Protein AF-A0A523UV33-F1 (afdb_monomer)

Radius of gyration: 15.34 Å; Cα contacts (8 Å, |Δi|>4): 136; chains: 1; bounding box: 32×32×54 Å

Solvent-accessible surface area (backbone atoms only — not comparable to full-atom values): 6750 Å² total; per-residue (Å²): 114,69,69,62,54,53,50,52,51,52,51,50,53,50,49,52,52,50,55,46,67,72,52,58,96,68,50,76,56,67,67,55,55,51,43,42,41,70,78,64,63,46,49,74,74,54,54,73,37,49,42,73,45,76,45,80,46,84,52,101,87,47,60,35,28,40,37,41,31,27,37,46,56,62,29,53,77,68,72,50,83,77,87,52,72,74,49,46,72,81,39,58,91,39,50,44,34,41,35,39,40,38,79,88,68,52,71,49,77,45,75,54,79,81,129

Foldseek 3Di:
DVVVVVVVVVVLVVVLVVVQVVPPPQRDQPVVVVCCCPVVVDDSVRVVQKDWDWDWDDDPVFTKIKIWIFRVVVCVVVVHDDDHPVSCVVPVVGTFKIWIQGPVRDIDMDGDDDD

Sequence (115 aa):
MVNKFKAELTKISAQLNRFLARTGDKQWPANVLNILETKYHLLPKDLLRLWYIRHRIITSKFNAYSIFIYDWVKAYDLNVSIKEYNDLYKYPDLLLYKGYVFSSGEVSIEEIRKN

Mean predicted aligned error: 8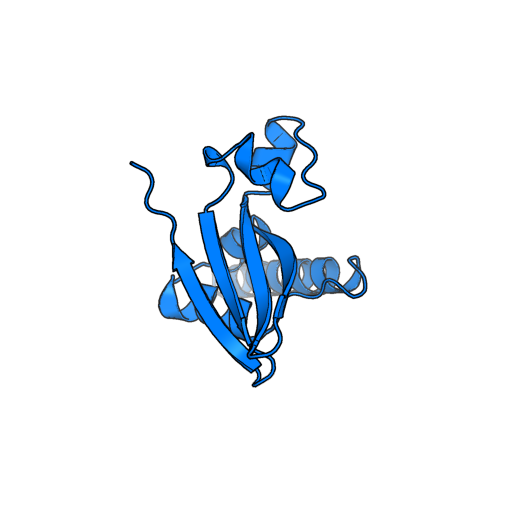.43 Å

Nearest PDB structures (foldseek):
  9b8p-assembly1_H  TM=2.543E-01  e=2.150E+00  Rattus norvegicus

pLDDT: mean 81.08, std 13.14, range [45.69, 94.94]

Structure (mmCIF, N/CA/C/O backbone):
data_AF-A0A523UV33-F1
#
_entry.id   AF-A0A523UV33-F1
#
loop_
_atom_site.group_PDB
_atom_site.id
_atom_site.type_symbol
_atom_site.label_atom_id
_atom_site.label_alt_id
_atom_site.label_comp_id
_atom_site.label_asym_id
_atom_site.label_entity_id
_atom_site.label_seq_id
_atom_site.pdbx_PDB_ins_code
_atom_site.Cartn_x
_atom_site.Cartn_y
_atom_site.Cartn_z
_atom_site.occupancy
_atom_site.B_iso_or_equiv
_atom_site.auth_seq_id
_atom_site.auth_comp_id
_atom_site.auth_asym_id
_atom_site.auth_atom_id
_atom_site.pdbx_PDB_model_num
ATOM 1 N N . MET A 1 1 ? 10.334 8.560 29.876 1.00 54.12 1 MET A N 1
ATOM 2 C CA . MET A 1 1 ? 9.617 8.856 28.611 1.00 54.12 1 MET A CA 1
ATOM 3 C C . MET A 1 1 ? 10.204 8.100 27.407 1.00 54.12 1 MET A C 1
ATOM 5 O O . MET A 1 1 ? 9.439 7.500 26.667 1.00 54.12 1 MET A O 1
ATOM 9 N N . VAL A 1 2 ? 11.536 8.006 27.269 1.00 57.31 2 VAL A N 1
ATOM 10 C CA . VAL A 1 2 ? 12.231 7.290 26.168 1.00 57.31 2 VAL A CA 1
ATOM 11 C C . VAL A 1 2 ? 11.906 5.786 26.076 1.00 57.31 2 VAL A C 1
ATOM 13 O O . VAL A 1 2 ? 11.700 5.266 24.984 1.00 57.31 2 VAL A O 1
ATOM 16 N N . ASN A 1 3 ? 11.792 5.084 27.210 1.00 6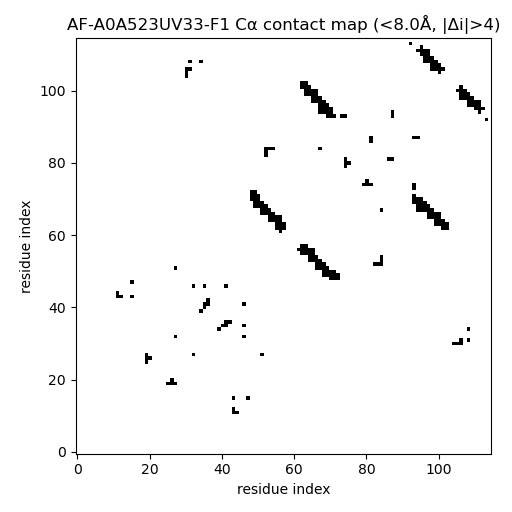5.06 3 ASN A N 1
ATOM 17 C CA . ASN A 1 3 ? 11.543 3.632 27.211 1.00 65.06 3 ASN A CA 1
ATOM 18 C C . ASN A 1 3 ? 10.134 3.251 26.732 1.00 65.06 3 ASN A C 1
ATOM 20 O O . ASN A 1 3 ? 9.968 2.217 26.094 1.00 65.06 3 ASN A O 1
ATOM 24 N N . LYS A 1 4 ? 9.130 4.101 26.991 1.00 64.94 4 LYS A N 1
ATOM 25 C CA . LYS A 1 4 ? 7.750 3.872 26.538 1.00 64.94 4 LYS A CA 1
ATOM 26 C C . LYS A 1 4 ? 7.640 4.038 25.020 1.00 64.94 4 LYS A C 1
ATOM 28 O O . LYS A 1 4 ? 7.055 3.194 24.357 1.00 64.94 4 LYS A O 1
ATOM 33 N N . PHE A 1 5 ? 8.305 5.059 24.480 1.00 60.81 5 PHE A N 1
ATOM 34 C CA . PHE A 1 5 ? 8.360 5.313 23.041 1.00 60.81 5 PHE A CA 1
ATOM 35 C C . PHE A 1 5 ? 9.099 4.201 22.280 1.00 60.81 5 PHE A C 1
ATOM 37 O O . PHE A 1 5 ? 8.597 3.696 21.279 1.00 60.81 5 PHE A O 1
ATOM 44 N N . LYS A 1 6 ? 10.251 3.741 22.796 1.00 62.53 6 LYS A N 1
ATOM 45 C CA . LYS A 1 6 ? 10.965 2.584 22.228 1.00 62.53 6 LYS A CA 1
ATOM 46 C C . LYS A 1 6 ? 10.111 1.313 22.254 1.00 62.53 6 LYS A C 1
ATOM 48 O O . LYS A 1 6 ? 10.099 0.581 21.274 1.00 62.53 6 LYS A O 1
ATOM 53 N N . ALA A 1 7 ? 9.379 1.058 23.339 1.00 68.56 7 ALA A N 1
ATOM 54 C CA . ALA A 1 7 ? 8.509 -0.113 23.444 1.00 68.56 7 ALA A CA 1
ATOM 55 C C . ALA A 1 7 ? 7.336 -0.073 22.448 1.00 68.56 7 ALA A C 1
ATOM 57 O O . ALA A 1 7 ? 7.011 -1.099 21.850 1.00 68.56 7 ALA A O 1
ATOM 58 N N . GLU A 1 8 ? 6.728 1.098 22.236 1.00 67.19 8 GLU A N 1
ATOM 59 C CA . GLU A 1 8 ? 5.677 1.286 21.229 1.00 67.19 8 GLU A CA 1
ATOM 60 C C . GLU A 1 8 ? 6.207 1.082 19.806 1.00 67.19 8 GLU A C 1
ATOM 62 O O . GLU A 1 8 ? 5.599 0.334 19.042 1.00 67.19 8 GLU A O 1
ATOM 67 N N . LEU A 1 9 ? 7.377 1.637 19.477 1.00 67.12 9 LEU A N 1
ATOM 68 C CA . LEU A 1 9 ? 8.053 1.405 18.195 1.00 67.12 9 LEU A CA 1
ATOM 69 C C . LEU A 1 9 ? 8.351 -0.076 17.964 1.00 67.12 9 LEU A C 1
ATOM 71 O O . LEU A 1 9 ? 7.977 -0.620 16.931 1.00 67.12 9 LEU A O 1
ATOM 75 N N . THR A 1 10 ? 8.943 -0.762 18.942 1.00 70.25 10 THR A N 1
ATOM 76 C CA . THR A 1 10 ? 9.227 -2.201 18.841 1.00 70.25 10 THR A CA 1
ATOM 77 C C . THR A 1 10 ? 7.946 -3.017 18.667 1.00 70.25 10 THR A C 1
ATOM 79 O O . THR A 1 10 ? 7.922 -3.971 17.889 1.00 70.25 10 THR A O 1
ATOM 82 N N . LYS A 1 11 ? 6.856 -2.644 19.351 1.00 72.69 11 LYS A N 1
ATOM 83 C CA . LYS A 1 11 ? 5.550 -3.302 19.217 1.00 72.69 11 LYS A CA 1
ATOM 84 C C . LYS A 1 11 ? 4.965 -3.105 17.818 1.00 72.69 11 LYS A C 1
ATOM 86 O O . LYS A 1 11 ? 4.483 -4.076 17.237 1.00 72.69 11 LYS A O 1
ATOM 91 N N . ILE A 1 12 ? 5.050 -1.892 17.277 1.00 69.56 12 ILE A N 1
ATOM 92 C CA . ILE A 1 12 ? 4.573 -1.555 15.932 1.00 69.56 12 ILE A CA 1
ATOM 93 C C . ILE A 1 12 ? 5.417 -2.265 14.867 1.00 69.56 12 ILE A C 1
ATOM 95 O O . ILE A 1 12 ? 4.851 -2.929 14.004 1.00 69.56 12 ILE A O 1
ATOM 99 N N . SER A 1 13 ? 6.749 -2.245 14.968 1.00 61.69 13 SER A N 1
ATOM 100 C CA . SER A 1 13 ? 7.634 -2.984 14.056 1.00 61.69 13 SER A CA 1
ATOM 101 C C . SER A 1 13 ? 7.393 -4.492 14.118 1.00 61.69 13 SER A C 1
ATOM 103 O O . SER A 1 13 ? 7.367 -5.164 13.091 1.00 61.69 13 SER A O 1
ATOM 105 N N . ALA A 1 14 ? 7.149 -5.049 15.308 1.00 67.12 14 ALA A N 1
ATOM 106 C CA . ALA A 1 14 ? 6.793 -6.458 15.451 1.00 67.12 14 ALA A CA 1
ATOM 107 C C . ALA A 1 14 ? 5.417 -6.780 14.846 1.00 67.12 14 ALA A C 1
ATOM 109 O O . ALA A 1 14 ? 5.238 -7.867 14.298 1.00 67.12 14 ALA A O 1
ATOM 110 N N . GLN A 1 15 ? 4.445 -5.868 14.936 1.00 66.38 15 GLN A N 1
ATOM 111 C CA . GLN A 1 15 ? 3.147 -6.009 14.270 1.00 66.38 15 GLN A CA 1
ATOM 112 C C . GLN A 1 15 ? 3.291 -5.936 12.750 1.00 66.38 15 GLN A C 1
ATOM 114 O O . GLN A 1 15 ? 2.731 -6.791 12.070 1.00 66.38 15 GLN A O 1
ATOM 119 N N . LEU A 1 16 ? 4.096 -5.004 12.239 1.00 64.25 16 LEU A N 1
ATOM 120 C CA . LEU A 1 16 ? 4.415 -4.874 10.818 1.00 64.25 16 LEU A CA 1
ATOM 121 C C . LEU A 1 16 ? 5.074 -6.160 10.298 1.00 64.25 16 LEU A C 1
ATOM 123 O O . LEU A 1 16 ? 4.588 -6.765 9.351 1.00 64.25 16 LEU A O 1
ATOM 127 N N . ASN A 1 17 ? 6.094 -6.670 10.993 1.00 62.19 17 ASN A N 1
ATOM 128 C CA . ASN A 1 17 ? 6.774 -7.917 10.630 1.00 62.19 17 ASN A CA 1
ATOM 129 C C . ASN A 1 17 ? 5.848 -9.143 10.678 1.00 62.19 17 ASN A C 1
ATOM 131 O O . ASN A 1 17 ? 5.914 -10.004 9.805 1.00 62.19 17 ASN A O 1
ATOM 135 N N . ARG A 1 18 ? 4.945 -9.235 11.664 1.00 61.34 18 ARG A N 1
ATOM 136 C CA . ARG A 1 18 ? 3.953 -10.327 11.725 1.00 61.34 18 ARG A CA 1
ATOM 137 C C . ARG A 1 18 ? 2.896 -10.217 10.631 1.00 61.34 18 ARG A C 1
ATOM 139 O O . ARG A 1 18 ? 2.444 -11.240 10.124 1.00 61.34 18 ARG A O 1
ATOM 146 N N . PHE A 1 19 ? 2.491 -9.000 10.288 1.00 59.75 19 PHE A N 1
ATOM 147 C CA . PHE A 1 19 ? 1.570 -8.723 9.191 1.00 59.75 19 PHE A CA 1
ATOM 148 C C . PHE A 1 19 ? 2.188 -9.115 7.843 1.00 59.75 19 PHE A C 1
ATOM 150 O O . PHE A 1 19 ? 1.542 -9.805 7.053 1.00 59.75 19 PHE A O 1
ATOM 157 N N . LEU A 1 20 ? 3.472 -8.797 7.648 1.00 58.06 20 LEU A N 1
ATOM 158 C CA . LEU A 1 20 ? 4.285 -9.243 6.512 1.00 58.06 20 LEU A CA 1
ATOM 159 C C . LEU A 1 20 ? 4.411 -10.777 6.450 1.00 58.06 20 LEU A C 1
ATOM 161 O O . LEU A 1 20 ? 4.309 -11.355 5.375 1.00 58.06 20 LEU A O 1
ATOM 165 N N . ALA A 1 21 ? 4.584 -11.452 7.592 1.00 54.34 21 ALA A N 1
ATOM 166 C CA . ALA A 1 21 ? 4.747 -12.909 7.643 1.00 54.34 21 ALA A CA 1
ATOM 167 C C . ALA A 1 21 ? 3.444 -13.703 7.406 1.00 54.34 21 ALA A C 1
ATOM 169 O O . ALA A 1 21 ? 3.491 -14.828 6.914 1.00 54.34 21 ALA A O 1
ATOM 170 N N . ARG A 1 22 ? 2.272 -13.152 7.755 1.00 54.09 22 ARG A N 1
ATOM 171 C CA . ARG A 1 22 ? 0.972 -13.856 7.665 1.00 54.09 22 ARG A CA 1
ATOM 172 C C . ARG A 1 22 ? 0.338 -13.863 6.272 1.00 54.09 22 ARG A C 1
ATOM 174 O O . ARG A 1 22 ? -0.658 -14.550 6.075 1.00 54.09 22 ARG A O 1
ATOM 181 N N . THR A 1 23 ? 0.866 -13.096 5.325 1.00 54.69 23 THR A N 1
ATOM 182 C CA . THR A 1 23 ? 0.169 -12.761 4.071 1.00 54.69 23 THR A CA 1
ATOM 183 C C . THR A 1 23 ? 0.746 -13.441 2.818 1.00 54.69 23 THR A C 1
ATOM 185 O O . THR A 1 23 ? 0.301 -13.157 1.705 1.00 54.69 23 THR A O 1
ATOM 188 N N . GLY A 1 24 ? 1.651 -14.418 2.991 1.00 51.84 24 GLY A N 1
ATOM 189 C CA . GLY A 1 24 ? 2.214 -15.243 1.907 1.00 51.84 24 GLY A CA 1
ATOM 190 C C . GLY A 1 24 ? 3.100 -14.448 0.935 1.00 51.84 24 GLY A C 1
ATOM 191 O O . GLY A 1 24 ? 3.673 -13.433 1.319 1.00 51.84 24 GLY A O 1
ATOM 192 N N . ASP A 1 25 ? 3.167 -14.859 -0.339 1.00 47.28 25 ASP A N 1
ATOM 193 C CA . ASP A 1 25 ? 3.940 -14.208 -1.427 1.00 47.28 25 ASP A CA 1
ATOM 194 C C . ASP A 1 25 ? 3.553 -12.737 -1.719 1.00 47.28 25 ASP A C 1
ATOM 196 O O . ASP A 1 25 ? 4.130 -12.079 -2.588 1.00 47.28 25 ASP A O 1
ATOM 200 N N . LYS A 1 26 ? 2.580 -12.176 -0.991 1.00 55.94 26 LYS A N 1
ATOM 201 C CA . LYS A 1 26 ? 2.187 -10.762 -1.051 1.00 55.94 26 LYS A CA 1
ATOM 202 C C . LYS A 1 26 ? 2.924 -9.929 0.005 1.00 55.94 26 LYS A C 1
ATOM 204 O O . LYS A 1 26 ? 2.325 -9.080 0.660 1.00 55.94 26 LYS A O 1
ATOM 209 N N . GLN A 1 27 ? 4.228 -10.148 0.163 1.00 64.50 27 GLN A N 1
ATOM 210 C CA . GLN A 1 27 ? 5.065 -9.246 0.952 1.00 64.50 27 GLN A CA 1
ATOM 211 C C . GLN A 1 27 ? 5.204 -7.907 0.228 1.00 64.50 27 GLN A C 1
ATOM 213 O O . GLN A 1 27 ? 5.510 -7.872 -0.969 1.00 64.50 27 GLN A O 1
ATOM 218 N N . TRP A 1 28 ? 5.004 -6.804 0.954 1.00 73.00 28 TRP A N 1
ATOM 219 C CA . TRP A 1 28 ? 5.294 -5.458 0.462 1.00 73.00 28 TRP A CA 1
ATOM 220 C C . TRP A 1 28 ? 6.681 -5.418 -0.194 1.00 73.00 28 TRP A C 1
ATOM 222 O O . TRP A 1 28 ? 7.638 -5.910 0.406 1.00 73.00 28 TRP A O 1
ATOM 232 N N . PRO A 1 29 ? 6.847 -4.833 -1.396 1.00 76.81 29 PRO A N 1
ATOM 233 C CA . PRO A 1 29 ? 8.195 -4.590 -1.894 1.00 76.81 29 PRO A CA 1
ATOM 234 C C . PRO A 1 29 ? 8.895 -3.623 -0.935 1.00 76.81 29 PRO A C 1
ATOM 236 O O . PRO A 1 29 ? 8.346 -2.560 -0.647 1.00 76.81 29 PRO A O 1
ATOM 239 N N . ALA A 1 30 ? 10.105 -3.947 -0.473 1.00 77.88 30 ALA A N 1
ATOM 240 C CA . ALA A 1 30 ? 10.855 -3.081 0.444 1.00 77.88 30 ALA A CA 1
ATOM 241 C C . ALA A 1 30 ? 11.016 -1.649 -0.105 1.00 77.88 30 ALA A C 1
ATOM 243 O O . ALA A 1 30 ? 10.831 -0.676 0.621 1.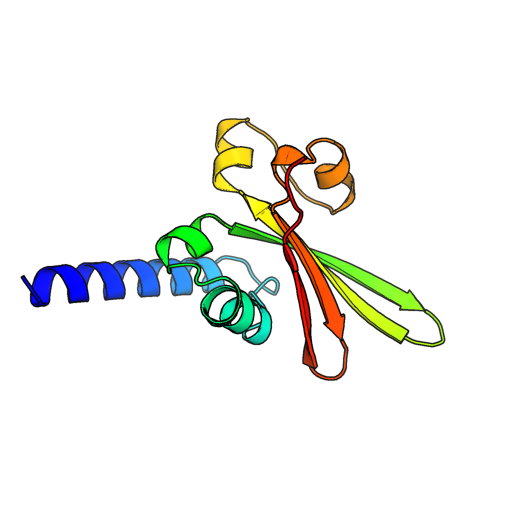00 77.88 30 ALA A O 1
ATOM 244 N N . ASN A 1 31 ? 11.242 -1.517 -1.416 1.00 83.06 31 ASN A N 1
ATOM 245 C CA . ASN A 1 31 ? 11.356 -0.224 -2.095 1.00 83.06 31 ASN A CA 1
ATOM 246 C C . ASN A 1 31 ? 10.060 0.601 -2.040 1.00 83.06 31 ASN A C 1
ATOM 248 O O . ASN A 1 31 ? 10.121 1.824 -1.981 1.00 83.06 31 ASN A O 1
ATOM 252 N N . VAL A 1 32 ? 8.888 -0.044 -2.018 1.00 87.56 32 VAL A N 1
ATOM 253 C CA . VAL A 1 32 ? 7.604 0.656 -1.861 1.00 87.56 32 VAL A CA 1
ATOM 254 C C . VAL A 1 32 ? 7.478 1.230 -0.455 1.00 87.56 32 VAL A C 1
ATOM 256 O O . VAL A 1 32 ? 7.152 2.406 -0.320 1.00 87.56 32 VAL A O 1
ATOM 259 N N . LEU A 1 33 ? 7.769 0.431 0.577 1.00 87.56 33 LEU A N 1
ATOM 260 C CA . LEU A 1 33 ? 7.737 0.904 1.965 1.00 87.56 33 LEU A CA 1
ATOM 261 C C . LEU A 1 33 ? 8.718 2.059 2.172 1.00 87.56 33 LEU A C 1
ATOM 263 O O . LEU A 1 33 ? 8.329 3.093 2.702 1.00 87.56 33 LEU A O 1
ATOM 267 N N . ASN A 1 34 ? 9.940 1.935 1.648 1.00 87.50 34 ASN A N 1
ATOM 268 C CA . ASN A 1 34 ? 10.935 3.000 1.719 1.00 87.50 34 ASN A CA 1
ATOM 269 C C . ASN A 1 34 ? 10.436 4.304 1.073 1.00 87.50 34 ASN A C 1
ATOM 271 O O . ASN A 1 34 ? 10.622 5.377 1.638 1.00 87.50 34 ASN A O 1
ATOM 275 N N . ILE A 1 35 ? 9.766 4.245 -0.086 1.00 90.81 35 ILE A N 1
ATOM 276 C CA . ILE A 1 35 ? 9.188 5.443 -0.722 1.00 90.81 35 ILE A CA 1
ATOM 277 C C . ILE A 1 35 ? 8.074 6.043 0.145 1.00 90.81 35 ILE A C 1
ATOM 279 O O . ILE A 1 35 ? 8.034 7.258 0.328 1.00 90.81 35 ILE A O 1
ATOM 283 N N . LEU A 1 36 ? 7.180 5.218 0.692 1.00 91.25 36 LEU A N 1
ATOM 284 C CA . LEU A 1 36 ? 6.106 5.688 1.570 1.00 91.25 36 LEU A CA 1
ATOM 285 C C . LEU A 1 36 ? 6.649 6.375 2.835 1.00 91.25 36 LEU A C 1
ATOM 287 O O . LEU A 1 36 ? 6.135 7.417 3.238 1.00 91.25 36 LEU A O 1
ATOM 291 N N . GLU A 1 37 ? 7.717 5.840 3.422 1.00 88.88 37 GLU A N 1
ATOM 292 C 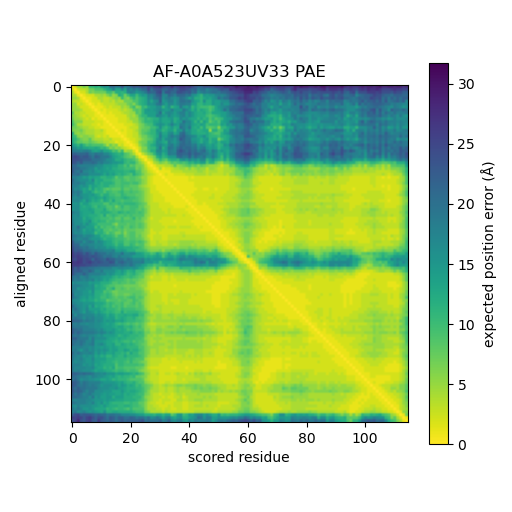CA . GLU A 1 37 ? 8.378 6.414 4.599 1.00 88.88 37 GLU A CA 1
ATOM 293 C C . GLU A 1 37 ? 9.163 7.690 4.266 1.00 88.88 37 GLU A C 1
ATOM 295 O O . GLU A 1 37 ? 9.076 8.682 4.985 1.00 88.88 37 GLU A O 1
ATOM 300 N N . THR A 1 38 ? 9.935 7.692 3.177 1.00 89.25 38 THR A N 1
ATOM 301 C CA . THR A 1 38 ? 10.898 8.773 2.891 1.00 89.25 38 THR A CA 1
ATOM 302 C C . THR A 1 38 ? 10.312 9.910 2.063 1.00 89.25 38 THR A C 1
ATOM 304 O O . THR A 1 38 ? 10.556 11.070 2.384 1.00 89.25 38 THR A O 1
ATOM 307 N N . LYS A 1 39 ? 9.533 9.605 1.015 1.00 93.12 39 LYS A N 1
ATOM 308 C CA . LYS A 1 39 ? 8.930 10.601 0.110 1.00 93.12 39 LYS A CA 1
ATOM 309 C C . LYS A 1 39 ? 7.608 11.137 0.653 1.00 93.12 39 LYS A C 1
ATOM 311 O O . LYS A 1 39 ? 7.327 12.319 0.497 1.00 93.12 39 LYS A O 1
ATOM 316 N N . TYR A 1 40 ? 6.796 10.265 1.253 1.00 92.06 40 TYR A N 1
ATOM 317 C CA . TYR A 1 40 ? 5.466 10.616 1.766 1.00 92.06 40 TYR A CA 1
ATOM 318 C C . TYR A 1 40 ? 5.410 10.752 3.290 1.00 92.06 40 TYR A C 1
ATOM 320 O O . TYR A 1 40 ? 4.349 11.051 3.831 1.00 92.06 40 TYR A O 1
ATOM 328 N N . HIS A 1 41 ? 6.542 10.575 3.979 1.00 92.00 41 HIS A N 1
ATOM 329 C CA . HIS A 1 41 ? 6.674 10.772 5.425 1.00 92.00 41 HIS A CA 1
ATOM 330 C C . HIS A 1 41 ? 5.657 9.979 6.261 1.00 92.00 41 HIS A C 1
ATOM 332 O O . HIS A 1 41 ? 5.275 10.413 7.351 1.00 92.00 41 HIS A O 1
ATOM 338 N N . LEU A 1 42 ? 5.213 8.816 5.768 1.00 90.12 42 LEU A N 1
ATOM 339 C CA . LEU A 1 42 ? 4.268 7.977 6.497 1.00 90.12 42 LEU A CA 1
ATOM 340 C C . LEU A 1 42 ? 4.931 7.370 7.729 1.00 90.12 42 LEU A C 1
ATOM 342 O O . LEU A 1 42 ? 6.020 6.797 7.656 1.00 90.12 42 LEU A O 1
ATOM 346 N N . LEU A 1 43 ? 4.247 7.463 8.868 1.00 89.06 43 LEU A N 1
ATOM 347 C CA . LEU A 1 43 ? 4.713 6.841 10.098 1.00 89.06 43 LEU A CA 1
ATOM 348 C C . LEU A 1 43 ? 4.371 5.343 10.089 1.00 89.06 43 LEU A C 1
ATOM 350 O O . LEU A 1 43 ? 3.411 4.926 9.437 1.00 89.06 43 LEU A O 1
ATOM 354 N N . PRO A 1 44 ? 5.058 4.515 10.896 1.00 83.00 44 PRO A N 1
ATOM 355 C CA . PRO A 1 44 ? 4.776 3.080 10.973 1.00 83.00 44 PRO A CA 1
ATOM 356 C C . PRO A 1 44 ? 3.306 2.728 11.262 1.00 83.00 44 PRO A C 1
ATOM 358 O O . PRO A 1 44 ? 2.782 1.743 10.745 1.00 83.00 44 PRO A O 1
ATOM 361 N N . LYS A 1 45 ? 2.608 3.552 12.056 1.00 84.00 45 LYS A N 1
ATOM 362 C CA . LYS A 1 45 ? 1.167 3.397 12.322 1.00 84.00 45 LYS A CA 1
ATOM 363 C C . LYS A 1 45 ? 0.298 3.617 11.074 1.00 84.00 45 LYS A C 1
ATOM 365 O O . LYS A 1 45 ? -0.742 2.980 10.950 1.00 84.00 45 LYS A O 1
ATOM 370 N N . ASP A 1 46 ? 0.724 4.498 10.172 1.00 88.00 46 ASP A N 1
ATOM 371 C CA . ASP A 1 46 ? -0.010 4.844 8.958 1.00 88.00 46 ASP A CA 1
ATOM 372 C C . ASP A 1 46 ? 0.206 3.744 7.917 1.00 88.00 46 ASP A C 1
ATOM 374 O O . ASP A 1 46 ? -0.750 3.283 7.305 1.00 88.00 46 ASP A O 1
ATOM 378 N N . LEU A 1 47 ? 1.431 3.216 7.813 1.00 86.44 47 LEU A N 1
ATOM 379 C CA . LEU A 1 47 ? 1.743 2.046 6.983 1.00 86.44 47 LEU A CA 1
ATOM 380 C C . LEU A 1 47 ? 0.931 0.812 7.382 1.00 86.44 47 LEU A C 1
ATOM 382 O O . LEU A 1 47 ? 0.443 0.090 6.516 1.00 86.44 47 LEU A O 1
ATOM 386 N N . LEU A 1 48 ? 0.731 0.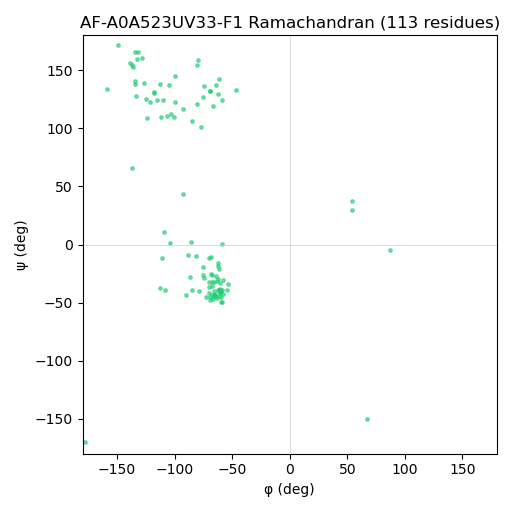592 8.687 1.00 84.88 48 LEU A N 1
ATOM 387 C CA . LEU A 1 48 ? -0.130 -0.483 9.189 1.00 84.88 48 LEU A CA 1
ATOM 388 C C . LEU A 1 48 ? -1.591 -0.335 8.766 1.00 84.88 48 LEU A C 1
ATOM 390 O O . LEU A 1 48 ? -2.322 -1.316 8.842 1.00 84.88 48 LEU A O 1
ATOM 394 N N . ARG A 1 49 ? -2.024 0.856 8.342 1.00 89.12 49 ARG A N 1
ATOM 395 C CA . ARG A 1 49 ? -3.375 1.142 7.846 1.00 89.12 49 ARG A CA 1
ATOM 396 C C . ARG A 1 49 ? -3.514 0.892 6.338 1.00 89.12 49 ARG A C 1
ATOM 398 O O . ARG A 1 49 ? -4.625 0.891 5.810 1.00 89.12 49 ARG A O 1
ATOM 405 N N . LEU A 1 50 ? -2.403 0.649 5.642 1.00 90.44 50 LEU A N 1
ATOM 406 C CA . LEU A 1 50 ? -2.365 0.466 4.195 1.00 90.44 50 LEU A CA 1
ATOM 407 C C . LEU A 1 50 ? -2.311 -1.006 3.796 1.00 90.44 50 LEU A C 1
ATOM 409 O O . LEU A 1 50 ? -1.669 -1.838 4.439 1.00 90.44 50 LEU A O 1
ATOM 413 N N . TRP A 1 51 ? -2.972 -1.317 2.689 1.00 90.38 51 TRP A N 1
ATOM 414 C CA . TRP A 1 51 ? -2.804 -2.571 1.967 1.00 90.38 51 TRP A CA 1
ATOM 415 C C . TRP A 1 51 ? -2.617 -2.288 0.486 1.00 90.38 51 TRP A C 1
ATOM 417 O O . TRP A 1 51 ? -2.847 -1.168 0.029 1.00 90.38 51 TRP A O 1
ATOM 427 N N . TYR A 1 52 ? -2.169 -3.286 -0.270 1.00 89.44 52 TYR A N 1
ATOM 428 C CA . TYR A 1 52 ? -1.949 -3.110 -1.695 1.00 89.44 52 TYR A CA 1
ATOM 429 C C . TYR A 1 52 ? -2.469 -4.278 -2.529 1.00 89.44 52 TYR A C 1
ATOM 431 O O . TYR A 1 52 ? -2.494 -5.433 -2.099 1.00 89.44 52 TYR A O 1
ATOM 439 N N . ILE A 1 53 ? -2.824 -3.969 -3.773 1.00 89.56 53 ILE A N 1
ATOM 440 C CA . ILE A 1 53 ? -3.027 -4.941 -4.846 1.00 89.56 53 ILE A CA 1
ATOM 441 C C . ILE A 1 53 ? -1.939 -4.733 -5.893 1.00 89.56 53 ILE A C 1
ATOM 443 O O . ILE A 1 53 ? -1.617 -3.602 -6.254 1.00 89.56 53 ILE A O 1
ATOM 447 N N . ARG A 1 54 ? -1.388 -5.840 -6.397 1.00 88.19 54 ARG A N 1
ATOM 448 C CA . ARG A 1 54 ? -0.554 -5.839 -7.600 1.00 88.19 54 ARG A CA 1
ATOM 449 C C . ARG A 1 54 ? -1.333 -6.409 -8.771 1.00 88.19 54 ARG A C 1
ATOM 451 O O . ARG A 1 54 ? -1.989 -7.439 -8.633 1.00 88.19 54 ARG A O 1
ATOM 458 N N . HIS A 1 55 ? -1.198 -5.770 -9.922 1.00 87.62 55 HIS A N 1
ATOM 459 C CA . HIS A 1 55 ? -1.723 -6.257 -11.189 1.00 87.62 55 HIS A CA 1
ATOM 460 C C . HIS A 1 55 ? -0.582 -6.327 -12.200 1.00 87.62 55 HIS A C 1
ATOM 462 O O . HIS A 1 55 ? 0.143 -5.352 -12.393 1.00 87.62 55 HIS A O 1
ATOM 468 N N . ARG A 1 56 ? -0.375 -7.499 -12.805 1.00 85.50 56 ARG A N 1
ATOM 469 C CA . ARG A 1 56 ? 0.718 -7.700 -13.756 1.00 85.50 56 ARG A CA 1
ATOM 470 C C . ARG A 1 56 ? 0.368 -7.043 -15.086 1.00 85.50 56 ARG A C 1
ATOM 472 O O . ARG A 1 56 ? -0.654 -7.373 -15.673 1.00 85.50 56 ARG A O 1
ATOM 479 N N . ILE A 1 57 ? 1.252 -6.187 -15.582 1.00 82.81 57 ILE A N 1
ATOM 480 C CA . ILE A 1 57 ? 1.188 -5.651 -16.938 1.00 82.81 57 ILE A CA 1
ATOM 481 C C . ILE A 1 57 ? 2.190 -6.435 -17.779 1.00 82.81 57 ILE A C 1
ATOM 483 O O . ILE A 1 57 ? 3.403 -6.296 -17.612 1.00 82.81 57 ILE A O 1
ATOM 487 N N . ILE A 1 58 ? 1.674 -7.269 -18.680 1.00 73.75 58 ILE A N 1
ATOM 488 C CA . ILE A 1 58 ? 2.487 -7.990 -19.659 1.00 73.75 58 ILE A CA 1
ATOM 489 C C . ILE A 1 58 ? 2.257 -7.341 -21.016 1.00 73.75 58 ILE A C 1
ATOM 491 O O . ILE A 1 58 ? 1.179 -7.459 -21.593 1.00 73.75 58 ILE A O 1
ATOM 495 N N . THR A 1 59 ? 3.279 -6.670 -21.536 1.00 72.50 59 THR A N 1
ATOM 496 C CA . THR A 1 59 ? 3.310 -6.216 -22.931 1.00 72.50 59 THR A CA 1
ATOM 497 C C . THR A 1 59 ? 4.613 -6.671 -23.579 1.00 72.50 59 THR A C 1
ATOM 499 O O . THR A 1 59 ? 5.588 -6.955 -22.885 1.00 72.50 59 THR A O 1
ATOM 502 N N . SER A 1 60 ? 4.668 -6.709 -24.911 1.00 71.12 60 SER A N 1
ATOM 503 C CA . SER A 1 60 ? 5.880 -7.103 -25.649 1.00 71.12 60 SER A CA 1
ATOM 504 C C . SER A 1 60 ? 7.086 -6.182 -25.418 1.00 71.12 60 SER A C 1
ATOM 506 O O . SER A 1 60 ? 8.208 -6.565 -25.729 1.00 71.12 60 SER A O 1
ATOM 508 N N . LYS A 1 61 ? 6.869 -4.975 -24.878 1.00 68.00 61 LYS A N 1
ATOM 509 C CA . LYS A 1 61 ? 7.897 -3.942 -24.675 1.00 68.00 61 LYS A CA 1
ATOM 510 C C . LYS A 1 61 ? 8.236 -3.691 -23.205 1.00 68.00 61 LYS A C 1
ATOM 512 O O . LYS A 1 61 ? 9.195 -2.982 -22.920 1.00 68.00 61 LYS A O 1
ATOM 517 N N . PHE A 1 62 ? 7.442 -4.222 -22.275 1.00 71.62 62 PHE A N 1
ATOM 518 C CA . PHE A 1 62 ? 7.514 -3.847 -20.869 1.00 71.62 62 PHE A CA 1
ATOM 519 C C . PHE A 1 62 ? 6.910 -4.915 -19.956 1.00 71.62 62 PHE A C 1
ATOM 521 O O . PHE A 1 62 ? 5.799 -5.394 -20.204 1.00 71.62 62 PHE A O 1
ATOM 528 N N . ASN A 1 63 ? 7.629 -5.246 -18.881 1.00 79.31 63 ASN A N 1
ATOM 529 C CA . ASN A 1 63 ? 7.186 -6.161 -17.833 1.00 79.31 63 ASN A CA 1
ATOM 530 C C . ASN A 1 63 ? 7.252 -5.447 -16.480 1.00 79.31 63 ASN A C 1
AT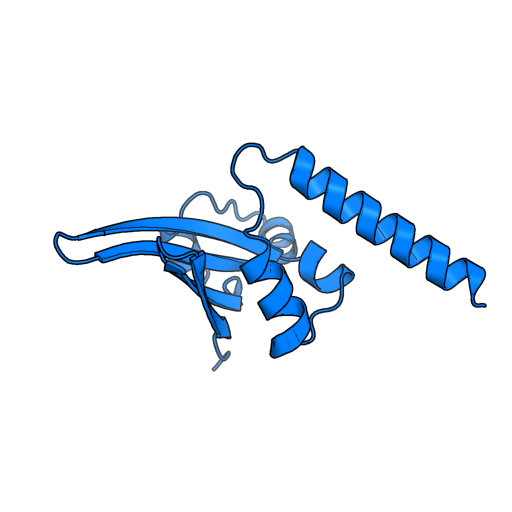OM 532 O O . ASN A 1 63 ? 8.336 -5.192 -15.949 1.00 79.31 63 ASN A O 1
ATOM 536 N N . ALA A 1 64 ? 6.088 -5.135 -15.924 1.00 87.44 64 ALA A N 1
ATOM 537 C CA . ALA A 1 64 ? 5.982 -4.542 -14.600 1.00 87.44 64 ALA A CA 1
ATOM 538 C C . ALA A 1 64 ? 4.693 -4.961 -13.909 1.00 87.44 64 ALA A C 1
ATOM 540 O O . ALA A 1 64 ? 3.786 -5.548 -14.504 1.00 87.44 64 ALA A O 1
ATOM 541 N N . TYR A 1 65 ? 4.603 -4.610 -12.636 1.00 89.31 65 TYR A N 1
ATOM 542 C CA . TYR A 1 65 ? 3.377 -4.701 -11.866 1.00 89.31 65 TYR A CA 1
ATOM 543 C C . TYR A 1 65 ? 2.868 -3.298 -11.573 1.00 89.31 65 TYR A C 1
ATOM 545 O O . TYR A 1 65 ? 3.583 -2.511 -10.957 1.00 89.31 65 TYR A O 1
ATOM 553 N N . SER A 1 66 ? 1.625 -2.998 -11.940 1.00 90.81 66 SER A N 1
ATOM 554 C CA . SER A 1 66 ? 0.915 -1.891 -11.304 1.00 90.81 66 SER A CA 1
ATOM 555 C C . SER A 1 66 ? 0.719 -2.217 -9.835 1.00 90.81 66 SER A C 1
ATOM 557 O O . SER A 1 66 ? 0.344 -3.344 -9.497 1.00 90.81 66 SER A O 1
ATOM 559 N N . ILE A 1 67 ? 0.939 -1.236 -8.970 1.00 92.25 67 ILE A N 1
ATOM 560 C CA . ILE A 1 67 ? 0.632 -1.317 -7.547 1.00 92.25 67 ILE A CA 1
ATOM 561 C C . ILE A 1 67 ? -0.416 -0.264 -7.192 1.00 92.25 67 ILE A C 1
ATOM 563 O O . ILE A 1 67 ? -0.294 0.902 -7.559 1.00 92.25 67 ILE A O 1
ATOM 567 N N . PHE A 1 68 ? -1.448 -0.693 -6.477 1.00 93.06 68 PHE A N 1
ATOM 568 C CA . PHE A 1 68 ? -2.529 0.152 -5.983 1.00 93.06 68 PHE A CA 1
ATOM 569 C C . PHE A 1 68 ? -2.572 0.022 -4.470 1.00 93.06 68 PHE A C 1
ATOM 571 O O . PHE A 1 68 ? -2.689 -1.096 -3.972 1.00 93.06 68 PHE A O 1
ATOM 578 N N . ILE A 1 69 ? -2.450 1.134 -3.753 1.00 93.88 69 ILE A N 1
ATOM 579 C CA . ILE A 1 69 ? -2.338 1.166 -2.295 1.00 93.88 69 ILE A CA 1
ATOM 580 C C . ILE A 1 69 ? -3.566 1.863 -1.727 1.00 93.88 69 ILE A C 1
ATOM 582 O O . ILE A 1 69 ? -3.865 3.001 -2.093 1.00 93.88 69 ILE A O 1
ATOM 586 N N . TYR A 1 70 ? -4.266 1.183 -0.828 1.00 93.56 70 TYR A N 1
ATOM 587 C CA . TYR A 1 70 ? -5.548 1.619 -0.295 1.00 93.56 70 TYR A CA 1
ATOM 588 C C . TYR A 1 70 ? -5.606 1.506 1.230 1.00 93.56 70 TYR A C 1
ATOM 590 O O . TYR A 1 70 ? -4.833 0.767 1.844 1.00 93.56 70 TYR A O 1
ATOM 598 N N . ASP A 1 71 ? -6.535 2.242 1.839 1.00 93.38 71 ASP A N 1
ATOM 599 C CA . ASP A 1 71 ? -6.817 2.181 3.276 1.00 93.38 71 ASP A CA 1
ATOM 600 C C . ASP A 1 71 ? -7.646 0.928 3.600 1.00 93.38 71 ASP A C 1
ATOM 602 O O . ASP A 1 71 ? -8.861 0.888 3.371 1.00 93.38 71 ASP A O 1
ATOM 606 N N . TRP A 1 72 ? -6.997 -0.120 4.116 1.00 90.81 72 TRP A N 1
ATOM 607 C CA . TRP A 1 72 ? -7.690 -1.379 4.413 1.00 90.81 72 TRP A CA 1
ATOM 608 C C . TRP A 1 72 ? -8.540 -1.297 5.672 1.00 90.81 72 TRP A C 1
ATOM 610 O O . TRP A 1 72 ? -9.524 -2.025 5.773 1.00 90.81 72 TRP A O 1
ATOM 620 N N . VAL A 1 73 ? -8.189 -0.415 6.611 1.00 91.12 73 VAL A N 1
ATOM 621 C CA . VAL A 1 73 ? -8.993 -0.212 7.818 1.00 91.12 73 VAL A CA 1
ATOM 622 C C . VAL A 1 73 ? -10.305 0.449 7.431 1.00 91.12 73 VAL A C 1
ATOM 624 O O . VAL A 1 73 ? -11.360 -0.046 7.800 1.00 91.12 73 VAL A O 1
ATOM 627 N N . LYS A 1 74 ? -10.267 1.484 6.584 1.00 92.62 74 LYS A N 1
ATOM 628 C CA . LYS A 1 74 ? -11.487 2.096 6.040 1.00 92.62 74 LYS A CA 1
ATOM 629 C C . LYS A 1 74 ? -12.304 1.096 5.215 1.00 92.62 74 LYS A C 1
ATOM 631 O O . LYS A 1 74 ? -13.525 1.095 5.311 1.00 92.62 74 LYS A O 1
ATOM 636 N N . ALA A 1 75 ? -11.659 0.230 4.428 1.00 91.88 75 ALA A N 1
ATOM 637 C CA . ALA A 1 75 ? -12.361 -0.835 3.708 1.00 91.88 75 ALA A CA 1
ATOM 638 C C . ALA A 1 75 ? -13.074 -1.802 4.673 1.00 91.88 75 ALA A C 1
ATOM 640 O O . ALA A 1 75 ? -14.236 -2.138 4.456 1.00 91.88 75 ALA A O 1
ATOM 641 N N . TYR A 1 76 ? -12.400 -2.202 5.755 1.00 91.19 76 TYR A N 1
ATOM 642 C CA . TYR A 1 76 ? -12.960 -3.054 6.803 1.00 91.19 76 TYR A CA 1
ATOM 643 C C . TYR A 1 76 ? -14.138 -2.383 7.523 1.00 91.19 76 TYR A C 1
ATOM 645 O O . TYR A 1 76 ? -15.191 -3.000 7.658 1.00 91.19 76 TYR A O 1
ATOM 653 N N . ASP A 1 77 ? -13.996 -1.111 7.905 1.00 92.69 77 ASP A N 1
ATOM 654 C CA . ASP A 1 77 ? -15.046 -0.323 8.565 1.00 92.69 77 ASP A CA 1
ATOM 655 C C . ASP A 1 77 ? -16.305 -0.193 7.686 1.00 92.69 77 ASP A C 1
ATOM 657 O O . ASP A 1 77 ? -17.426 -0.189 8.191 1.00 92.69 77 ASP A O 1
ATOM 661 N N . LEU A 1 78 ? -16.130 -0.132 6.361 1.00 92.00 78 LEU A N 1
ATOM 662 C CA . LEU A 1 78 ? -17.216 -0.094 5.374 1.00 92.00 78 LEU A CA 1
ATOM 663 C C . LEU A 1 78 ? -17.742 -1.486 4.978 1.00 92.00 78 LEU A C 1
ATOM 665 O O . LEU A 1 78 ? -18.614 -1.582 4.115 1.00 92.00 78 LEU A O 1
ATOM 669 N N . ASN A 1 79 ? -17.221 -2.564 5.572 1.00 92.75 79 ASN A N 1
ATOM 670 C CA . ASN A 1 79 ? -17.519 -3.952 5.206 1.00 92.75 79 ASN A CA 1
ATOM 671 C C . ASN A 1 79 ? -17.292 -4.253 3.705 1.00 92.75 79 ASN A C 1
ATOM 673 O O . ASN A 1 79 ? -18.036 -5.005 3.070 1.00 92.75 79 ASN A O 1
ATOM 677 N N . VAL A 1 80 ? -16.251 -3.651 3.124 1.00 91.19 80 VAL A N 1
ATOM 678 C CA . VAL A 1 80 ? -15.858 -3.81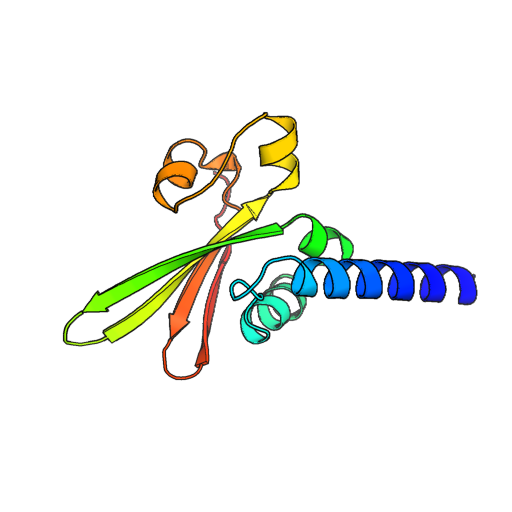8 1.722 1.00 91.19 80 VAL A CA 1
ATOM 679 C C . VAL A 1 80 ? -14.699 -4.805 1.622 1.00 91.19 80 VAL A C 1
ATOM 681 O O . VAL A 1 80 ? -13.620 -4.600 2.177 1.00 91.19 80 VAL A O 1
ATOM 684 N N . SER A 1 81 ? -14.896 -5.871 0.846 1.00 88.00 81 SER A N 1
ATOM 685 C CA . SER A 1 81 ? -13.829 -6.815 0.507 1.00 88.00 81 SER A CA 1
ATOM 686 C C . SER A 1 81 ? -13.168 -6.409 -0.809 1.00 88.00 81 SER A C 1
ATOM 688 O O . SER A 1 81 ? -13.812 -6.417 -1.854 1.00 88.00 81 SER A O 1
ATOM 690 N N . ILE A 1 82 ? -11.880 -6.076 -0.751 1.00 88.31 82 ILE A N 1
ATOM 691 C CA . ILE A 1 82 ? -11.055 -5.727 -1.910 1.00 88.31 82 ILE A CA 1
ATOM 692 C C . ILE A 1 82 ? -10.167 -6.930 -2.257 1.00 88.31 82 ILE A C 1
ATOM 694 O O . ILE A 1 82 ? -9.284 -7.292 -1.474 1.00 88.31 82 ILE A O 1
ATOM 698 N N . LYS A 1 83 ? -10.404 -7.577 -3.404 1.00 86.50 83 LYS A N 1
ATOM 699 C CA . LYS A 1 83 ? -9.665 -8.783 -3.833 1.00 86.50 83 LYS A CA 1
ATOM 700 C C . LYS A 1 83 ? -8.805 -8.526 -5.060 1.00 86.50 83 LYS A C 1
ATOM 702 O O . LYS A 1 83 ? -7.693 -9.051 -5.152 1.00 86.50 83 LYS A O 1
ATOM 707 N N . GLU A 1 84 ? -9.307 -7.710 -5.975 1.00 87.56 84 GLU A N 1
ATOM 708 C CA . GLU A 1 84 ? -8.654 -7.371 -7.232 1.00 87.56 84 GLU A CA 1
ATOM 709 C C . GLU A 1 84 ? -8.701 -5.871 -7.511 1.00 87.56 84 GLU A C 1
ATOM 711 O O . GLU A 1 84 ? -9.432 -5.112 -6.878 1.00 87.56 84 GLU A O 1
ATOM 716 N N . TYR A 1 85 ? -7.887 -5.419 -8.466 1.00 84.75 85 TYR A N 1
ATOM 717 C CA . TYR A 1 85 ? -7.756 -3.990 -8.749 1.00 84.75 85 TYR A CA 1
ATOM 718 C C . TYR A 1 85 ? -9.072 -3.376 -9.268 1.00 84.75 85 TYR A C 1
ATOM 720 O O . TYR A 1 85 ? -9.334 -2.205 -9.013 1.00 84.75 85 TYR A O 1
ATOM 728 N N . ASN A 1 86 ? -9.932 -4.174 -9.916 1.00 88.38 86 ASN A N 1
ATOM 729 C CA . ASN A 1 86 ? -11.263 -3.751 -10.358 1.00 88.38 86 ASN A CA 1
ATOM 730 C C . ASN A 1 86 ? -12.186 -3.356 -9.195 1.00 88.38 86 ASN A C 1
ATOM 732 O O . ASN A 1 86 ? -13.040 -2.486 -9.362 1.00 88.38 86 ASN A O 1
ATOM 736 N N . ASP A 1 87 ? -12.004 -3.944 -8.009 1.00 89.50 87 ASP A N 1
ATOM 737 C CA . ASP A 1 87 ? -12.809 -3.603 -6.834 1.00 89.50 87 ASP A CA 1
ATOM 738 C C . ASP A 1 87 ? -12.527 -2.177 -6.354 1.00 89.50 87 ASP A C 1
ATOM 740 O O . ASP A 1 87 ? -13.436 -1.489 -5.895 1.00 89.50 87 ASP A O 1
ATOM 744 N N . LEU A 1 88 ? -11.292 -1.694 -6.521 1.00 88.12 88 LEU A N 1
ATOM 745 C CA . LEU A 1 88 ? -10.899 -0.343 -6.116 1.00 88.12 88 LEU A CA 1
ATOM 746 C C . LEU A 1 88 ? -11.577 0.747 -6.958 1.00 88.12 88 LEU A C 1
ATOM 748 O O . LEU A 1 88 ? -11.813 1.837 -6.448 1.00 88.12 88 LEU A O 1
ATOM 752 N N . TYR A 1 89 ? -11.964 0.461 -8.207 1.00 86.06 89 TYR A N 1
ATOM 753 C CA . TYR A 1 89 ? -12.711 1.420 -9.035 1.00 86.06 89 TYR A CA 1
ATOM 754 C C . TYR A 1 89 ? -14.135 1.670 -8.534 1.00 86.06 89 TYR A C 1
ATOM 756 O O . TYR A 1 89 ? -14.689 2.735 -8.792 1.00 86.06 89 TYR A O 1
ATOM 764 N N . LYS A 1 90 ? -14.727 0.713 -7.809 1.00 90.31 90 LYS A N 1
ATOM 765 C CA . LYS A 1 90 ? -16.047 0.882 -7.182 1.00 90.31 90 LYS A CA 1
ATOM 766 C C . LYS A 1 90 ? -15.977 1.776 -5.9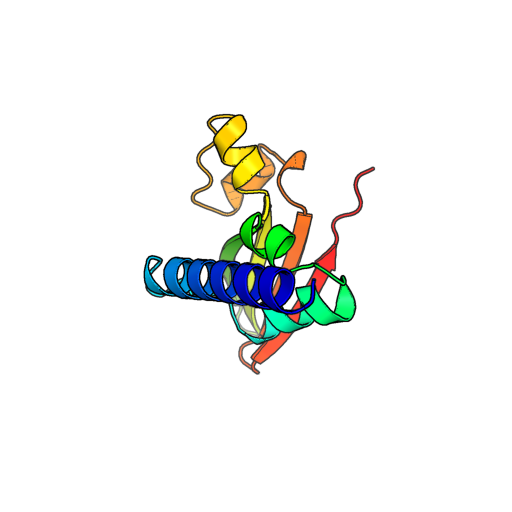39 1.00 90.31 90 LYS A C 1
ATOM 768 O O . LYS A 1 90 ? -16.997 2.310 -5.522 1.00 90.31 90 LYS A O 1
ATOM 773 N N . TYR A 1 91 ? -14.782 1.935 -5.365 1.00 90.94 91 TYR A N 1
ATOM 774 C CA . TYR A 1 91 ? -14.539 2.651 -4.114 1.00 90.94 91 TYR A CA 1
ATOM 775 C C . TYR A 1 91 ? -13.292 3.547 -4.228 1.00 90.94 91 TYR A C 1
ATOM 777 O O . TYR A 1 91 ? -12.290 3.303 -3.545 1.00 90.94 91 TYR A O 1
ATOM 785 N N . PRO A 1 92 ? -13.324 4.588 -5.083 1.00 88.56 92 PRO A N 1
ATOM 786 C CA . PRO A 1 92 ? -12.160 5.439 -5.340 1.00 88.56 92 PRO A CA 1
ATOM 787 C C . PRO A 1 92 ? -11.620 6.102 -4.065 1.00 88.56 92 PRO A C 1
ATOM 789 O O . PRO A 1 92 ? -10.414 6.270 -3.921 1.00 88.56 92 PRO A O 1
ATOM 792 N N . ASP A 1 93 ? -12.486 6.381 -3.090 1.00 89.94 93 ASP A N 1
ATOM 793 C CA . ASP A 1 93 ? -12.145 7.018 -1.813 1.00 89.94 93 ASP A CA 1
ATOM 794 C C . ASP A 1 93 ? -11.289 6.147 -0.879 1.00 89.94 93 ASP A C 1
ATOM 796 O O . ASP A 1 93 ? -10.869 6.617 0.189 1.00 89.94 93 ASP A O 1
ATOM 800 N N . LEU A 1 94 ? -11.127 4.859 -1.200 1.00 93.06 94 LEU A N 1
ATOM 801 C CA . LEU A 1 94 ? -10.225 3.944 -0.500 1.00 93.06 94 LEU A CA 1
ATOM 802 C C . LEU A 1 94 ? -8.808 4.010 -1.068 1.00 93.06 94 LEU A C 1
ATOM 804 O O . LEU A 1 94 ? -7.859 3.727 -0.340 1.00 93.06 94 LEU A O 1
ATOM 808 N N . LEU A 1 95 ? -8.659 4.359 -2.346 1.00 93.62 95 LEU A N 1
ATOM 809 C CA . LEU A 1 95 ? -7.386 4.348 -3.049 1.00 93.62 95 LEU A CA 1
ATOM 810 C C . LEU A 1 95 ? -6.589 5.615 -2.718 1.00 93.62 95 LEU A C 1
ATOM 812 O O . LEU A 1 95 ? -7.035 6.730 -2.969 1.00 93.62 95 LEU A O 1
ATOM 816 N N . LEU A 1 96 ? -5.395 5.432 -2.159 1.00 94.25 96 LEU A N 1
ATOM 817 C CA . LEU A 1 96 ? -4.556 6.529 -1.670 1.00 94.25 96 LEU A CA 1
ATOM 818 C C . LEU A 1 96 ? -3.333 6.759 -2.553 1.00 94.25 96 LEU A C 1
ATOM 820 O O . LEU A 1 96 ? -2.976 7.901 -2.828 1.00 94.25 96 LEU A O 1
ATOM 824 N N . TYR A 1 97 ? -2.713 5.682 -3.037 1.00 94.56 97 TYR A N 1
ATOM 825 C CA . TYR A 1 97 ? -1.545 5.768 -3.907 1.00 94.56 97 TYR A CA 1
ATOM 826 C C . TYR A 1 97 ? -1.639 4.772 -5.058 1.00 94.56 97 TYR A C 1
ATOM 828 O O . TYR A 1 97 ? -2.262 3.711 -4.950 1.00 94.56 97 TYR A O 1
ATOM 836 N N . LYS A 1 98 ? -0.969 5.091 -6.161 1.00 94.25 98 LYS A N 1
ATOM 837 C CA . LYS A 1 98 ? -0.815 4.205 -7.318 1.00 94.25 98 LYS A CA 1
ATOM 838 C C . LYS A 1 98 ? 0.603 4.286 -7.858 1.00 94.25 98 LYS A C 1
ATOM 840 O O . LYS A 1 98 ? 1.292 5.281 -7.657 1.00 94.25 98 LYS A O 1
ATOM 845 N N . GLY A 1 99 ? 1.039 3.252 -8.554 1.00 92.94 99 GLY A N 1
ATOM 846 C CA . GLY A 1 99 ? 2.403 3.209 -9.045 1.00 92.94 99 GLY A CA 1
ATOM 847 C C . GLY A 1 99 ? 2.727 1.984 -9.874 1.00 92.94 99 GLY A C 1
ATOM 848 O O . GLY A 1 99 ? 1.849 1.182 -10.200 1.00 92.94 99 GLY A O 1
ATOM 849 N N . TYR A 1 100 ? 4.016 1.820 -10.150 1.00 92.19 100 TYR A N 1
ATOM 850 C CA . TYR A 1 100 ? 4.567 0.688 -10.883 1.00 92.19 100 TYR A CA 1
ATOM 851 C C . TYR A 1 100 ? 5.807 0.139 -10.181 1.00 92.19 100 TYR A C 1
ATOM 853 O O . TYR A 1 100 ? 6.639 0.894 -9.680 1.00 92.19 100 TYR A O 1
ATOM 861 N N . VAL A 1 101 ? 5.930 -1.187 -10.182 1.00 90.12 101 VAL A N 1
ATOM 862 C CA . VAL A 1 101 ? 7.130 -1.932 -9.796 1.00 90.12 101 VAL A CA 1
ATOM 863 C C . VAL A 1 101 ? 7.685 -2.585 -11.054 1.00 90.12 101 VAL A C 1
ATOM 865 O O . VAL A 1 101 ? 7.080 -3.508 -11.608 1.00 90.12 101 VAL A O 1
ATOM 868 N N . PHE A 1 102 ? 8.820 -2.079 -11.512 1.00 88.06 102 PHE A N 1
ATOM 869 C CA . PHE A 1 102 ? 9.486 -2.496 -12.736 1.00 88.06 102 PHE A CA 1
ATOM 870 C C . PHE A 1 102 ? 10.294 -3.776 -12.497 1.00 88.06 102 PHE A C 1
ATOM 872 O O . PHE A 1 102 ? 10.754 -4.033 -11.384 1.00 88.06 102 PHE A O 1
ATOM 879 N N . SER A 1 103 ? 10.524 -4.578 -13.541 1.00 82.62 103 SER A N 1
ATOM 880 C CA . SER A 1 103 ? 11.372 -5.777 -13.434 1.00 82.62 103 SER A CA 1
ATOM 881 C C . SER A 1 103 ? 12.826 -5.471 -13.047 1.00 82.62 103 SER A C 1
ATOM 883 O O . SER A 1 103 ? 13.510 -6.350 -12.536 1.00 82.62 103 SER A O 1
ATOM 885 N N . SER A 1 104 ? 13.288 -4.235 -13.264 1.00 84.50 104 SER A N 1
ATOM 886 C CA . SER A 1 104 ? 14.589 -3.725 -12.806 1.00 84.50 104 SER A CA 1
ATOM 887 C C . SER A 1 104 ? 14.671 -3.525 -11.286 1.00 84.50 104 SER A C 1
ATOM 889 O O . SER A 1 104 ? 15.754 -3.275 -10.767 1.00 84.50 104 SER A O 1
ATOM 891 N N . GLY A 1 105 ? 13.544 -3.598 -10.569 1.00 80.56 105 GLY A N 1
ATOM 892 C CA . GLY A 1 105 ? 13.443 -3.252 -9.149 1.00 80.56 105 GLY A CA 1
ATOM 893 C C . GLY A 1 105 ? 13.167 -1.768 -8.889 1.00 80.56 105 GLY A C 1
ATOM 894 O O . GLY A 1 105 ? 12.930 -1.393 -7.737 1.00 80.56 105 GLY A O 1
ATOM 895 N N . GLU A 1 106 ? 13.149 -0.937 -9.938 1.00 88.31 106 GLU A N 1
ATOM 896 C CA . GLU A 1 106 ? 12.694 0.450 -9.855 1.00 88.31 106 GLU A CA 1
ATOM 897 C C . GLU A 1 106 ? 11.220 0.499 -9.435 1.00 88.31 106 GLU A C 1
ATOM 899 O O . GLU A 1 106 ? 10.406 -0.348 -9.820 1.00 88.31 106 GLU A O 1
ATOM 904 N N . VAL A 1 107 ? 10.878 1.488 -8.611 1.00 90.25 107 VAL A N 1
ATOM 905 C CA . VAL A 1 107 ? 9.523 1.692 -8.108 1.00 90.25 107 VAL A CA 1
ATOM 906 C C . VAL A 1 107 ? 9.164 3.163 -8.241 1.00 90.25 107 VAL A C 1
ATOM 908 O O . VAL A 1 107 ? 9.877 4.028 -7.740 1.00 90.25 107 VAL A O 1
ATOM 911 N N . SER A 1 108 ? 8.019 3.433 -8.863 1.00 91.69 108 SER A N 1
ATOM 912 C CA . SER A 1 108 ? 7.408 4.762 -8.894 1.00 91.69 108 SER A CA 1
ATOM 913 C C . SER A 1 108 ? 6.054 4.705 -8.204 1.00 91.69 108 SER A C 1
ATOM 915 O O . SER A 1 108 ? 5.263 3.809 -8.492 1.00 91.69 108 SER A O 1
ATOM 917 N N . ILE A 1 109 ? 5.801 5.637 -7.282 1.00 93.94 109 ILE A N 1
ATOM 918 C CA . ILE A 1 109 ? 4.534 5.779 -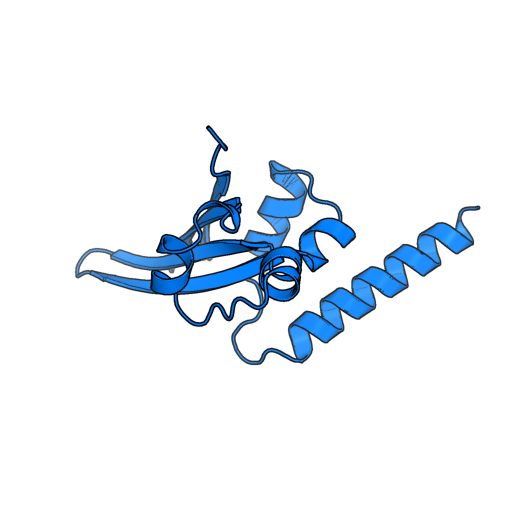6.554 1.00 93.94 109 ILE A CA 1
ATOM 919 C C . ILE A 1 109 ? 4.133 7.246 -6.551 1.00 93.94 109 ILE A C 1
ATOM 921 O O . ILE A 1 109 ? 4.961 8.137 -6.312 1.00 93.94 109 ILE A O 1
ATOM 925 N N . GLU A 1 110 ? 2.844 7.460 -6.768 1.00 94.94 110 GLU A N 1
ATOM 926 C CA . GLU A 1 110 ? 2.174 8.745 -6.758 1.00 94.94 110 GLU A CA 1
ATOM 927 C C . GLU A 1 110 ? 0.975 8.704 -5.811 1.00 94.94 110 GLU A C 1
ATOM 929 O O . GLU A 1 110 ? 0.225 7.726 -5.769 1.00 94.94 110 GLU A O 1
ATOM 934 N N . GLU A 1 111 ? 0.793 9.784 -5.057 1.00 93.38 111 GLU A N 1
ATOM 935 C CA . GLU A 1 111 ? -0.406 10.012 -4.259 1.00 93.38 111 GLU A CA 1
ATOM 936 C C . GLU A 1 111 ? -1.562 10.404 -5.175 1.00 93.38 111 GLU A C 1
ATOM 938 O O . GLU A 1 111 ? -1.411 11.218 -6.092 1.00 93.38 111 GLU A O 1
ATOM 943 N N . ILE A 1 112 ? -2.732 9.833 -4.918 1.00 91.00 112 ILE A N 1
ATOM 944 C CA . ILE A 1 112 ? -3.957 10.231 -5.594 1.00 91.00 112 ILE A CA 1
ATOM 945 C C . ILE A 1 112 ? -4.514 11.425 -4.836 1.00 91.00 112 ILE A C 1
ATOM 947 O O . ILE A 1 112 ? -5.041 11.291 -3.733 1.00 91.00 112 ILE A O 1
ATOM 951 N N . ARG A 1 113 ? -4.381 12.614 -5.430 1.00 76.25 113 ARG A N 1
ATOM 952 C CA . ARG A 1 113 ? -4.994 13.821 -4.874 1.00 76.25 113 ARG A CA 1
ATOM 953 C C . ARG A 1 113 ? -6.503 13.606 -4.785 1.00 76.25 113 ARG A C 1
ATOM 955 O O . ARG A 1 113 ? -7.142 13.295 -5.789 1.00 76.25 113 ARG A O 1
ATOM 962 N N . LYS A 1 114 ? -7.053 13.768 -3.581 1.00 62.19 114 LYS A N 1
ATOM 963 C CA . LYS A 1 114 ? -8.497 13.914 -3.389 1.00 62.19 114 LYS A CA 1
ATOM 964 C C . LYS A 1 114 ? -8.892 15.248 -4.020 1.00 62.19 114 LYS A C 1
ATOM 966 O O . LYS A 1 114 ? -8.333 16.272 -3.630 1.00 62.19 114 LYS A O 1
ATOM 971 N N . ASN A 1 115 ? -9.765 15.209 -5.023 1.00 45.69 115 ASN A N 1
ATOM 972 C CA . ASN A 1 115 ? -10.480 16.407 -5.464 1.00 45.69 115 ASN A CA 1
ATOM 973 C C . ASN A 1 115 ? -11.465 16.844 -4.381 1.00 45.69 115 ASN A C 1
ATOM 975 O O . ASN A 1 115 ? -12.024 15.942 -3.712 1.00 45.69 115 ASN A O 1
#

Secondary structure (DSSP, 8-state):
-HHHHHHHHHHHHHHHHHHHHHTTT-PPPHHHHHHHHHTS---HHHHTTEEEEEEEEEETTEEEEEEEEEEHHHHHHTT----SHHHHHH-GGGEEEEEEEETTS-EEEEE----